Protein AF-A0A946GAA9-F1 (afdb_monomer_lite)

Structure (mmCIF, N/CA/C/O backbone):
data_AF-A0A946GAA9-F1
#
_entry.id   AF-A0A946GAA9-F1
#
loop_
_atom_site.group_PDB
_atom_site.id
_atom_site.type_symbol
_atom_site.label_atom_id
_atom_site.label_alt_id
_atom_site.label_comp_id
_atom_site.label_asym_id
_atom_site.label_entity_id
_atom_site.label_seq_id
_atom_site.pdbx_PDB_ins_code
_atom_site.Cartn_x
_atom_site.Cartn_y
_atom_site.Cartn_z
_atom_site.occupancy
_atom_site.B_iso_or_equiv
_atom_site.auth_seq_id
_atom_site.auth_comp_id
_atom_site.auth_asym_id
_atom_site.auth_atom_id
_atom_site.pdbx_PDB_model_num
ATOM 1 N N . ILE A 1 1 ? -25.494 -28.021 11.957 1.00 62.72 1 ILE A N 1
ATOM 2 C CA . ILE A 1 1 ? -24.854 -27.734 10.649 1.00 62.72 1 ILE A CA 1
ATOM 3 C C . ILE A 1 1 ? -25.902 -27.005 9.819 1.00 62.72 1 ILE A C 1
ATOM 5 O O . ILE A 1 1 ? -27.017 -27.501 9.768 1.00 62.72 1 ILE A O 1
ATOM 9 N N . GLN A 1 2 ? -25.606 -25.815 9.290 1.00 58.22 2 GLN A N 1
ATOM 10 C CA . GLN A 1 2 ? -26.524 -25.110 8.385 1.00 58.22 2 GLN A CA 1
ATOM 11 C C . GLN A 1 2 ? -26.239 -25.564 6.953 1.00 58.22 2 GLN A C 1
ATOM 13 O O . GLN A 1 2 ? -25.082 -25.541 6.522 1.00 58.22 2 GLN A O 1
ATOM 18 N N . ASP A 1 3 ? -27.275 -25.994 6.239 1.00 65.94 3 ASP A N 1
ATOM 19 C CA . ASP A 1 3 ? -27.207 -26.246 4.806 1.00 65.94 3 ASP A CA 1
ATOM 20 C C . ASP A 1 3 ? -27.130 -24.912 4.038 1.00 65.94 3 ASP A C 1
ATOM 22 O O . ASP A 1 3 ? -27.335 -23.825 4.585 1.00 65.94 3 ASP A O 1
ATOM 26 N N . GLY A 1 4 ? -26.720 -24.962 2.768 1.00 62.38 4 GLY A N 1
ATOM 27 C CA . GLY A 1 4 ? -26.435 -23.763 1.966 1.00 62.38 4 GLY A CA 1
ATOM 28 C C . GLY A 1 4 ? -27.601 -22.772 1.857 1.00 62.38 4 GLY A C 1
ATOM 29 O O . GLY A 1 4 ? -27.356 -21.589 1.635 1.00 62.38 4 GLY A O 1
ATOM 30 N N . ASN A 1 5 ? -28.832 -23.237 2.085 1.00 63.81 5 ASN A N 1
ATOM 31 C CA . ASN A 1 5 ? -30.069 -22.480 1.909 1.00 63.81 5 ASN A CA 1
ATOM 32 C C . ASN A 1 5 ? -30.426 -21.575 3.102 1.00 63.81 5 ASN A C 1
ATOM 34 O O . ASN A 1 5 ? -31.227 -20.659 2.943 1.00 63.81 5 ASN A O 1
ATOM 38 N N . ALA A 1 6 ? -29.813 -21.778 4.275 1.00 62.16 6 ALA A N 1
ATOM 39 C CA . ALA A 1 6 ? -30.050 -20.973 5.481 1.00 62.16 6 ALA A CA 1
ATOM 40 C C . ALA A 1 6 ? -28.875 -20.046 5.851 1.00 62.16 6 ALA A C 1
ATOM 42 O O . ALA A 1 6 ? -28.851 -19.459 6.937 1.00 62.16 6 ALA A O 1
ATOM 43 N N . LYS A 1 7 ? -27.868 -19.907 4.978 1.00 63.44 7 LYS A N 1
ATOM 44 C CA . LYS A 1 7 ? -26.685 -19.093 5.279 1.00 63.44 7 LYS A CA 1
ATOM 45 C C . LYS A 1 7 ? -27.026 -17.606 5.214 1.00 63.44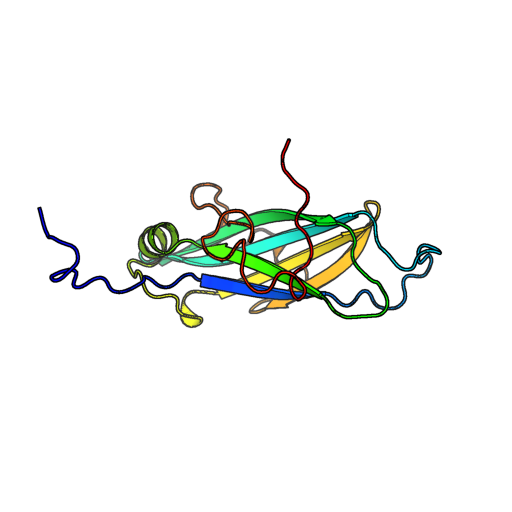 7 LYS A C 1
ATOM 47 O O . LYS A 1 7 ? -27.015 -17.001 4.148 1.00 63.44 7 LYS A O 1
ATOM 52 N N . SER A 1 8 ? -27.195 -16.972 6.373 1.00 70.69 8 SER A N 1
ATOM 53 C CA . SER A 1 8 ? -27.257 -15.508 6.515 1.00 70.69 8 SER A CA 1
ATOM 54 C C . SER A 1 8 ? -25.878 -14.843 6.343 1.00 70.69 8 SER A C 1
ATOM 56 O O . SER A 1 8 ? -25.519 -13.921 7.084 1.00 70.69 8 SER A O 1
ATOM 58 N N . PHE A 1 9 ? -25.051 -15.356 5.427 1.00 75.75 9 PHE A N 1
ATOM 59 C CA . PHE A 1 9 ? -23.684 -14.891 5.239 1.00 75.75 9 PHE A CA 1
ATOM 60 C C . PHE A 1 9 ? -23.692 -13.491 4.630 1.00 75.75 9 PHE A C 1
ATOM 62 O O . PHE A 1 9 ? -24.212 -13.271 3.539 1.00 75.75 9 PHE A O 1
ATOM 69 N N . LYS A 1 10 ? -23.074 -12.549 5.340 1.00 77.69 10 LYS A N 1
ATOM 70 C CA . LYS A 1 10 ? -22.759 -11.222 4.822 1.00 77.69 10 LYS A CA 1
ATOM 71 C C . LYS A 1 10 ? -21.247 -11.156 4.623 1.00 77.69 10 LYS A C 1
ATOM 73 O O . LYS A 1 10 ? -20.527 -11.352 5.611 1.00 77.69 10 LYS A O 1
ATOM 78 N N . PRO A 1 11 ? -20.759 -10.917 3.392 1.00 79.94 11 PRO A N 1
ATOM 79 C CA . PRO A 1 11 ? -19.346 -10.670 3.155 1.00 79.94 11 PRO A CA 1
ATOM 80 C C . PRO A 1 11 ? -18.853 -9.567 4.090 1.00 79.94 11 PRO A C 1
ATOM 82 O O . PRO A 1 11 ? -19.558 -8.589 4.334 1.00 79.94 11 PRO A O 1
ATOM 85 N N . LYS A 1 12 ? -17.669 -9.761 4.665 1.00 87.56 12 LYS A N 1
ATOM 86 C CA . LYS A 1 12 ? -17.031 -8.729 5.479 1.00 87.56 12 LYS A CA 1
ATOM 87 C C . LYS A 1 12 ? -16.212 -7.811 4.581 1.00 87.56 12 LYS A C 1
ATOM 89 O O . LYS A 1 12 ? -15.667 -8.269 3.575 1.00 87.56 12 LYS A O 1
ATOM 94 N N . ASP A 1 13 ? -16.063 -6.566 5.006 1.00 89.00 13 ASP A N 1
ATOM 95 C CA . ASP A 1 13 ? -15.357 -5.560 4.228 1.00 89.00 13 ASP A CA 1
ATOM 96 C C . ASP A 1 13 ? -13.845 -5.725 4.360 1.00 89.00 13 ASP A C 1
ATOM 98 O O . ASP A 1 13 ? -13.294 -5.855 5.459 1.00 89.00 13 ASP A 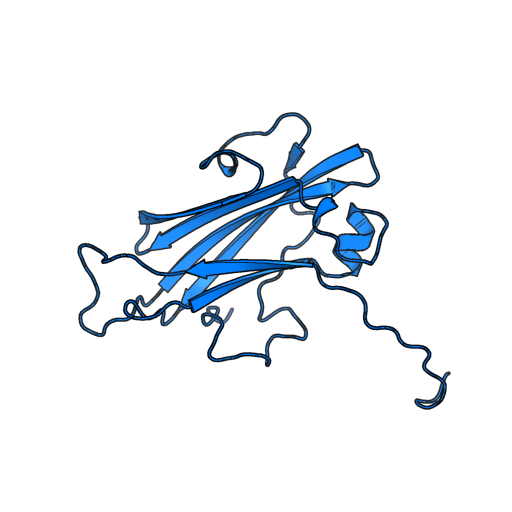O 1
ATOM 102 N N . TRP A 1 14 ? -13.180 -5.697 3.215 1.00 92.88 14 TRP A N 1
ATOM 103 C CA . TRP A 1 14 ? -11.735 -5.584 3.124 1.00 92.88 14 TRP A CA 1
ATOM 104 C C . TRP A 1 14 ? -11.382 -4.111 2.996 1.00 92.88 14 TRP A C 1
ATOM 106 O O . TRP A 1 14 ? -12.029 -3.382 2.248 1.00 92.88 14 TRP A O 1
ATOM 116 N N . LEU A 1 15 ? -10.359 -3.672 3.723 1.00 94.25 15 LEU A N 1
ATOM 117 C CA . LEU A 1 15 ? -9.821 -2.336 3.514 1.00 94.25 15 LEU A CA 1
ATOM 118 C C . LEU A 1 15 ? -8.750 -2.426 2.433 1.00 94.25 15 LEU A C 1
ATOM 120 O O . LEU A 1 15 ? -7.712 -3.047 2.656 1.00 94.25 15 LEU A O 1
ATOM 124 N N . GLU A 1 16 ? -9.023 -1.822 1.285 1.00 94.56 16 GLU A N 1
ATOM 125 C CA . GLU A 1 16 ? -8.088 -1.698 0.172 1.00 94.56 16 GLU A CA 1
ATOM 126 C C . GLU A 1 16 ? -7.471 -0.301 0.161 1.00 94.56 16 GLU A C 1
ATOM 128 O O . GLU A 1 16 ? -8.164 0.710 0.292 1.00 94.56 16 GLU A O 1
ATOM 133 N N . VAL A 1 17 ? -6.154 -0.258 -0.009 1.00 94.88 17 VAL A N 1
ATOM 134 C CA . VAL A 1 17 ? -5.415 0.954 -0.33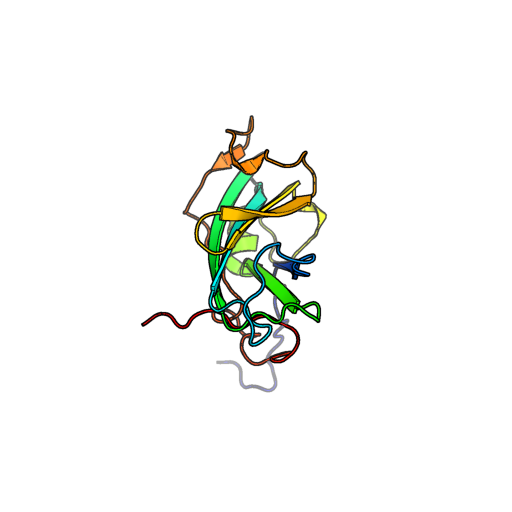6 1.00 94.88 17 VAL A CA 1
ATOM 135 C C . VAL A 1 17 ? -4.823 0.755 -1.718 1.00 94.88 17 VAL A C 1
ATOM 137 O O . VAL A 1 17 ? -4.022 -0.155 -1.916 1.00 94.88 17 VAL A O 1
ATOM 140 N N . GLU A 1 18 ? -5.209 1.617 -2.649 1.00 94.38 18 GLU A N 1
ATOM 141 C CA . GLU A 1 18 ? -4.785 1.564 -4.042 1.00 94.38 18 GLU A CA 1
ATOM 142 C C . GLU A 1 18 ? -4.048 2.850 -4.425 1.00 94.38 18 GLU A C 1
ATOM 144 O O . GLU A 1 18 ? -4.437 3.952 -4.029 1.00 94.38 18 GLU A O 1
ATOM 149 N N . VAL A 1 19 ? -2.984 2.701 -5.212 1.00 93.38 19 VAL A N 1
ATOM 150 C CA . VAL A 1 19 ? -2.219 3.804 -5.789 1.00 93.38 19 VAL A CA 1
ATOM 151 C C . VAL A 1 19 ? -2.050 3.559 -7.282 1.00 93.38 19 VAL A C 1
ATOM 153 O O . VAL A 1 19 ? -1.714 2.458 -7.714 1.00 93.38 19 VAL A O 1
ATOM 156 N N . LYS A 1 20 ? -2.270 4.611 -8.070 1.00 92.38 20 LYS A N 1
ATOM 157 C CA . LYS A 1 20 ? -1.941 4.633 -9.493 1.00 92.38 20 LYS A CA 1
ATOM 158 C C . LYS A 1 20 ? -0.430 4.812 -9.642 1.00 92.38 20 LYS A C 1
ATOM 160 O O . LYS A 1 20 ? 0.107 5.821 -9.186 1.00 92.38 20 LYS A O 1
ATOM 165 N N . LEU A 1 21 ? 0.235 3.864 -10.290 1.00 87.38 21 LEU A N 1
ATOM 166 C CA . LEU A 1 21 ? 1.589 4.032 -10.794 1.00 87.38 21 LEU A CA 1
ATOM 167 C C . LEU A 1 21 ? 1.517 4.533 -12.227 1.00 87.38 21 LEU A C 1
ATOM 169 O O . LEU A 1 21 ? 0.883 3.932 -13.089 1.00 87.38 21 LEU A O 1
ATOM 173 N N . GLN A 1 22 ? 2.186 5.646 -12.467 1.00 81.06 22 GLN A N 1
ATOM 174 C CA . GLN A 1 22 ? 2.513 6.097 -13.804 1.00 81.06 22 GLN A CA 1
ATOM 175 C C . GLN A 1 22 ? 3.967 6.550 -13.725 1.00 81.06 22 GLN A C 1
ATOM 177 O O . GLN A 1 22 ? 4.222 7.618 -13.165 1.00 81.06 22 GLN A O 1
ATOM 182 N N . PRO A 1 23 ? 4.926 5.705 -14.139 1.00 67.81 23 PRO A N 1
ATOM 183 C CA . PRO A 1 23 ? 6.317 6.112 -14.210 1.00 67.81 23 PRO A CA 1
ATOM 184 C C . PRO A 1 23 ? 6.405 7.282 -15.194 1.00 67.81 23 PRO A C 1
ATOM 186 O O . PRO A 1 23 ? 6.266 7.102 -16.398 1.00 67.81 23 PRO A O 1
ATOM 189 N N . ASP A 1 24 ? 6.560 8.505 -14.691 1.00 63.09 24 ASP A N 1
ATOM 190 C CA . ASP A 1 24 ? 6.890 9.630 -15.561 1.00 63.09 24 ASP A CA 1
ATOM 191 C C . ASP A 1 24 ? 8.235 9.352 -16.226 1.00 63.09 24 ASP A C 1
ATOM 193 O O . ASP A 1 24 ? 9.107 8.741 -15.600 1.00 63.09 24 ASP A O 1
ATOM 197 N N . ARG A 1 25 ? 8.390 9.837 -17.468 1.00 58.53 25 ARG A N 1
ATOM 198 C CA . ARG A 1 25 ? 9.512 9.528 -18.363 1.00 58.53 25 ARG A CA 1
ATOM 199 C C . ARG A 1 25 ? 10.822 9.299 -17.616 1.00 58.53 25 ARG A C 1
ATOM 201 O O . ARG A 1 25 ? 11.496 10.261 -17.221 1.00 58.53 25 ARG A O 1
ATOM 208 N N . LEU A 1 26 ? 11.182 8.036 -17.403 1.00 66.56 26 LEU A N 1
ATOM 209 C CA . LEU A 1 26 ? 12.400 7.717 -16.674 1.00 66.56 26 LEU A CA 1
ATOM 210 C C . LEU A 1 26 ? 13.569 8.116 -17.572 1.00 66.56 26 LEU A C 1
ATOM 212 O O . LEU A 1 26 ? 13.597 7.822 -18.764 1.00 66.56 26 LEU A O 1
ATOM 216 N N . ARG A 1 27 ? 14.581 8.792 -17.015 1.00 65.44 27 ARG A N 1
ATOM 217 C CA . ARG A 1 27 ? 15.743 9.242 -17.810 1.00 65.44 27 ARG A CA 1
ATOM 218 C C . ARG A 1 27 ? 16.456 8.104 -18.558 1.00 65.44 27 ARG A C 1
ATOM 220 O O . ARG A 1 27 ? 17.186 8.395 -19.496 1.00 65.44 27 ARG A O 1
ATOM 227 N N . ASN A 1 28 ? 16.248 6.854 -18.141 1.00 72.94 28 ASN A N 1
ATOM 228 C CA . ASN A 1 28 ? 16.855 5.651 -18.701 1.00 72.94 28 ASN A CA 1
ATOM 229 C C . ASN A 1 28 ? 15.804 4.546 -18.904 1.00 72.94 28 ASN A C 1
ATOM 231 O O . ASN A 1 28 ? 15.987 3.441 -18.399 1.00 72.94 28 ASN A O 1
ATOM 235 N N . GLU A 1 29 ? 14.686 4.845 -19.563 1.00 74.12 29 GLU A N 1
ATOM 236 C CA . GLU A 1 29 ? 13.677 3.822 -19.870 1.00 74.12 29 GLU A CA 1
ATOM 237 C C . GLU A 1 29 ? 14.287 2.610 -20.599 1.00 74.12 29 GLU A C 1
ATOM 239 O O . GLU A 1 29 ? 15.090 2.784 -21.526 1.00 74.12 29 GLU A O 1
ATOM 244 N N . PRO A 1 30 ? 13.926 1.382 -20.190 1.00 83.56 30 PRO A N 1
ATOM 245 C CA . PRO A 1 30 ? 14.244 0.174 -20.939 1.00 83.56 30 PRO A CA 1
ATOM 246 C C . PRO A 1 30 ? 13.707 0.238 -22.372 1.00 83.56 30 PRO A C 1
ATOM 248 O O . PRO A 1 30 ? 12.660 0.824 -22.643 1.00 83.56 30 PRO A O 1
ATOM 251 N N . LYS A 1 31 ? 14.443 -0.358 -23.318 1.00 84.88 31 LYS A N 1
ATOM 252 C CA . LYS A 1 31 ? 14.112 -0.282 -24.755 1.00 84.88 31 LYS A CA 1
ATOM 253 C C . LYS A 1 31 ? 12.821 -1.009 -25.124 1.00 84.88 31 LYS A C 1
ATOM 255 O O . LYS A 1 31 ? 12.233 -0.691 -26.150 1.00 84.88 31 LYS A O 1
ATOM 260 N N . ASP A 1 32 ? 12.446 -2.010 -24.343 1.00 90.44 32 ASP A N 1
ATOM 261 C CA . ASP A 1 32 ? 11.221 -2.788 -24.504 1.00 90.44 32 ASP A CA 1
ATOM 262 C C . ASP A 1 32 ? 9.993 -2.102 -23.890 1.00 90.44 32 ASP A C 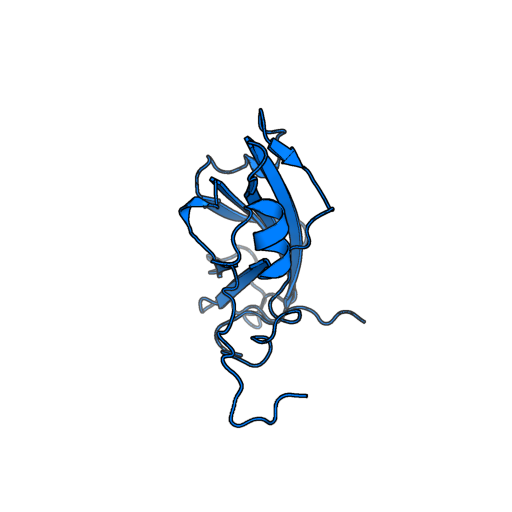1
ATOM 264 O O . ASP A 1 32 ? 8.883 -2.564 -24.124 1.00 90.44 32 ASP A O 1
ATOM 268 N N . GLY A 1 33 ? 10.167 -0.984 -23.173 1.00 88.69 33 GLY A N 1
ATOM 269 C CA . GLY A 1 33 ? 9.064 -0.221 -22.589 1.00 88.69 33 GLY A CA 1
ATOM 270 C C . GLY A 1 33 ? 8.527 -0.790 -21.274 1.00 88.69 33 GLY A C 1
ATOM 271 O O . GLY A 1 33 ? 7.472 -0.350 -20.819 1.00 88.69 33 GLY A O 1
ATOM 272 N N . TYR A 1 34 ? 9.242 -1.725 -20.639 1.00 90.50 34 TYR A N 1
ATOM 273 C CA . TYR A 1 34 ? 8.823 -2.328 -19.373 1.00 90.50 34 TYR A CA 1
ATOM 274 C C . TYR A 1 34 ? 9.885 -2.176 -18.289 1.00 90.50 34 TYR A C 1
ATOM 276 O O . TYR A 1 34 ? 11.083 -2.293 -18.528 1.00 90.50 34 TYR A O 1
ATOM 284 N N . LEU A 1 35 ? 9.446 -1.935 -17.056 1.00 91.12 35 LEU A N 1
ATOM 285 C CA . LEU A 1 35 ? 10.289 -2.052 -15.875 1.00 91.12 35 LEU A CA 1
ATOM 286 C C . LEU A 1 35 ? 10.176 -3.484 -15.353 1.00 91.12 35 LEU A C 1
ATOM 288 O O . LEU A 1 35 ? 9.130 -3.864 -14.820 1.00 91.12 35 LEU A O 1
ATOM 292 N N . ASP A 1 36 ? 11.268 -4.247 -15.461 1.00 92.31 36 ASP A N 1
ATOM 293 C CA . ASP A 1 36 ? 11.337 -5.644 -15.003 1.00 92.31 36 ASP A CA 1
ATOM 294 C C . ASP A 1 36 ? 10.852 -5.813 -13.562 1.00 92.31 36 ASP A C 1
ATOM 296 O O . ASP A 1 36 ? 10.148 -6.767 -13.238 1.00 92.31 36 ASP A O 1
ATOM 300 N N . GLN A 1 37 ? 11.248 -4.884 -12.687 1.00 93.50 37 GLN A N 1
ATOM 301 C CA . GLN A 1 37 ? 10.943 -4.945 -11.268 1.00 93.50 37 GLN A CA 1
ATOM 302 C C . GLN A 1 37 ? 10.829 -3.553 -10.642 1.00 93.50 37 GLN A C 1
ATOM 304 O O . GLN A 1 37 ? 11.770 -2.758 -10.689 1.00 93.50 37 GLN A O 1
ATOM 309 N N . VAL A 1 38 ? 9.717 -3.298 -9.957 1.00 94.12 38 VAL A N 1
ATOM 310 C CA . VAL A 1 38 ? 9.492 -2.114 -9.121 1.00 94.12 38 VAL A CA 1
ATOM 311 C C . VAL A 1 38 ? 9.131 -2.560 -7.709 1.00 94.12 38 VAL A C 1
ATOM 313 O O . VAL A 1 38 ? 8.209 -3.348 -7.511 1.00 94.12 38 VAL A O 1
ATOM 316 N N . ASN A 1 39 ? 9.827 -2.033 -6.705 1.00 96.19 39 ASN A N 1
ATOM 317 C CA . ASN A 1 39 ? 9.486 -2.273 -5.307 1.00 96.19 39 ASN A CA 1
ATOM 318 C C . ASN A 1 39 ? 8.634 -1.115 -4.793 1.00 96.19 39 ASN A C 1
ATOM 320 O O . ASN A 1 39 ? 9.017 0.048 -4.912 1.00 96.19 39 ASN A O 1
ATOM 324 N N . VAL A 1 40 ? 7.495 -1.426 -4.182 1.00 96.81 40 VAL A N 1
ATOM 325 C CA . VAL A 1 40 ? 6.651 -0.432 -3.518 1.00 96.81 40 VAL A CA 1
ATOM 326 C C . VAL A 1 40 ? 6.673 -0.688 -2.019 1.00 96.81 40 VAL A C 1
ATOM 328 O O . VAL A 1 40 ? 6.195 -1.721 -1.541 1.00 96.81 40 VAL A O 1
ATOM 331 N N . ASN A 1 41 ? 7.228 0.265 -1.275 1.00 97.06 41 ASN A N 1
ATOM 332 C CA . ASN A 1 41 ? 7.331 0.238 0.179 1.00 97.06 41 ASN A CA 1
ATOM 333 C C . ASN A 1 41 ? 6.129 0.958 0.786 1.00 97.06 41 ASN A C 1
ATOM 335 O O . ASN A 1 41 ? 6.079 2.182 0.807 1.00 97.06 41 ASN A O 1
ATOM 339 N N . TRP A 1 42 ? 5.149 0.202 1.265 1.00 98.00 42 TRP A N 1
ATOM 340 C CA . TRP A 1 42 ? 3.910 0.713 1.837 1.00 98.00 42 TRP A CA 1
ATOM 341 C C . TRP A 1 42 ? 4.037 0.982 3.328 1.00 98.00 42 TRP A C 1
ATOM 343 O O . TRP A 1 42 ? 4.572 0.160 4.072 1.00 98.00 42 TRP A O 1
ATOM 353 N N . HIS A 1 43 ? 3.423 2.076 3.768 1.00 97.88 43 HIS A N 1
ATOM 354 C CA . HIS A 1 43 ? 3.221 2.442 5.161 1.00 97.88 43 HIS A CA 1
ATOM 355 C C . HIS A 1 43 ? 1.787 2.935 5.356 1.00 97.88 43 HIS A C 1
ATOM 357 O O . HIS A 1 43 ? 1.355 3.906 4.734 1.00 97.88 43 HIS A O 1
ATOM 363 N N . VAL A 1 44 ? 1.044 2.274 6.239 1.00 97.38 44 VAL A N 1
ATOM 364 C CA . VAL A 1 44 ? -0.357 2.592 6.533 1.00 97.38 44 VAL A CA 1
ATOM 365 C C . VAL A 1 44 ? -0.510 2.805 8.032 1.00 97.38 44 VAL A C 1
ATOM 367 O O . VAL A 1 44 ? -0.092 1.959 8.821 1.00 97.38 44 VAL A O 1
ATOM 370 N N . VAL A 1 45 ? -1.106 3.930 8.427 1.00 97.12 45 VAL A N 1
ATOM 371 C CA . VAL A 1 45 ? -1.453 4.229 9.819 1.00 97.12 45 VAL A CA 1
ATOM 372 C C . VAL A 1 45 ? -2.944 4.027 10.026 1.00 97.12 45 VAL A C 1
ATOM 374 O O . VAL A 1 45 ? -3.762 4.688 9.382 1.00 97.12 45 VAL A O 1
ATOM 377 N N . VAL A 1 46 ? -3.285 3.121 10.940 1.00 96.25 46 VAL A N 1
ATOM 378 C CA . VAL A 1 46 ? -4.669 2.777 11.285 1.00 96.25 46 VAL A CA 1
ATOM 379 C C . VAL A 1 46 ? -4.952 3.158 12.733 1.00 96.25 46 VAL A C 1
ATOM 381 O O . VAL A 1 46 ? -4.163 2.841 13.627 1.00 96.25 46 VAL A O 1
ATOM 384 N N . LYS A 1 47 ? -6.094 3.805 12.971 1.00 95.12 47 LYS A N 1
ATOM 385 C CA . LYS A 1 47 ? -6.569 4.162 14.311 1.00 95.12 47 LYS A CA 1
ATOM 386 C C . LYS A 1 47 ? -7.060 2.923 15.050 1.00 95.12 47 LYS A C 1
ATOM 388 O O . LYS A 1 47 ? -7.935 2.203 14.572 1.00 95.12 47 LYS A O 1
ATOM 393 N N . GLY A 1 48 ? -6.501 2.677 16.224 1.00 93.62 48 GLY A N 1
ATOM 394 C CA . GLY A 1 48 ? -6.874 1.588 17.112 1.00 93.62 48 GLY A CA 1
ATOM 395 C C . GLY A 1 48 ? -8.033 1.950 18.038 1.00 93.62 48 GLY A C 1
ATOM 396 O O . GLY A 1 48 ? -8.191 3.092 18.473 1.00 93.62 48 GLY A O 1
ATOM 397 N N . GLN A 1 49 ? -8.829 0.945 18.401 1.00 92.81 49 GLN A N 1
ATOM 398 C CA . GLN A 1 49 ? -9.897 1.063 19.406 1.00 92.81 49 GLN A CA 1
ATOM 399 C C . GLN A 1 49 ? -9.373 1.380 20.819 1.00 92.81 49 GLN A C 1
ATOM 401 O O . GLN A 1 49 ? -10.111 1.860 21.675 1.00 92.81 49 GLN A O 1
ATOM 406 N N . ASP A 1 50 ? -8.089 1.129 21.063 1.00 92.94 50 ASP A N 1
ATOM 407 C CA . ASP A 1 50 ? -7.365 1.385 22.309 1.00 92.94 50 ASP A CA 1
ATOM 408 C C . ASP A 1 50 ? -6.777 2.805 22.386 1.00 92.94 50 ASP A C 1
ATOM 410 O O . ASP A 1 50 ? -5.952 3.087 23.255 1.00 92.94 50 ASP A O 1
ATOM 414 N N . ARG A 1 51 ? -7.214 3.710 21.495 1.00 87.69 51 ARG A N 1
ATOM 415 C CA . ARG A 1 51 ? -6.719 5.093 21.360 1.00 87.69 51 ARG A CA 1
ATOM 416 C C . ARG A 1 51 ? -5.237 5.189 20.974 1.00 87.69 51 ARG A C 1
ATOM 418 O O . ARG A 1 51 ? -4.648 6.259 21.116 1.00 87.69 51 ARG A O 1
ATOM 425 N N . LYS A 1 52 ? -4.642 4.099 20.482 1.00 91.94 52 LYS A N 1
ATOM 426 C CA . LYS A 1 52 ? -3.327 4.100 19.834 1.00 91.94 52 LYS A CA 1
ATOM 427 C C . LYS A 1 52 ? -3.487 4.101 18.322 1.00 91.94 52 LYS A C 1
ATOM 429 O O . LYS A 1 52 ? -4.459 3.562 17.807 1.00 91.94 52 LYS A O 1
ATOM 434 N N . ASN A 1 53 ? -2.495 4.618 17.609 1.00 95.38 53 ASN A N 1
ATOM 435 C CA . ASN A 1 53 ? -2.420 4.490 16.157 1.00 95.38 53 ASN A CA 1
ATOM 436 C C . ASN A 1 53 ? -1.305 3.511 15.799 1.00 95.38 53 ASN A C 1
ATOM 438 O O . ASN A 1 53 ? -0.255 3.506 16.440 1.00 95.38 53 ASN A O 1
ATOM 442 N N . TYR A 1 54 ? -1.521 2.679 14.786 1.00 97.00 54 TYR A N 1
ATOM 443 C CA . TYR A 1 54 ? -0.584 1.625 14.407 1.00 97.00 54 TYR A CA 1
ATOM 444 C C . TYR A 1 54 ? -0.033 1.871 13.008 1.00 97.00 54 TYR A C 1
ATOM 446 O O . TYR A 1 54 ? -0.804 1.871 12.049 1.00 97.00 54 TYR A O 1
ATOM 454 N N . LYS A 1 55 ? 1.291 2.039 12.883 1.00 97.19 55 LYS A N 1
ATOM 455 C CA . LYS A 1 55 ? 1.989 2.078 11.589 1.00 97.19 55 LYS A CA 1
ATOM 456 C C . LYS A 1 55 ? 2.347 0.655 11.178 1.00 97.19 55 LYS A C 1
ATOM 458 O O . LYS A 1 55 ? 3.160 0.002 11.834 1.00 97.19 55 LYS A O 1
ATOM 463 N N . ILE A 1 56 ? 1.754 0.200 10.084 1.00 97.19 56 ILE A N 1
ATOM 464 C CA . ILE A 1 56 ? 1.974 -1.119 9.499 1.00 97.19 56 ILE A CA 1
ATOM 465 C C . ILE A 1 56 ? 2.664 -0.922 8.154 1.00 97.19 56 ILE A C 1
ATOM 467 O O . ILE A 1 56 ? 2.237 -0.084 7.358 1.00 97.19 56 ILE A O 1
ATOM 471 N N . SER A 1 57 ? 3.719 -1.693 7.905 1.00 97.31 57 SER A N 1
ATOM 472 C CA . SER A 1 57 ? 4.529 -1.564 6.694 1.00 97.31 57 SER A CA 1
ATOM 473 C C . SER A 1 57 ? 4.561 -2.863 5.895 1.00 97.31 57 SER A C 1
ATOM 475 O O . SER A 1 57 ? 4.489 -3.949 6.472 1.00 97.31 57 SER A O 1
ATOM 477 N N . LYS A 1 58 ? 4.698 -2.759 4.572 1.00 97.19 58 LYS A N 1
ATOM 478 C CA . LYS A 1 58 ? 4.918 -3.905 3.679 1.00 97.19 58 LYS A CA 1
ATOM 479 C C . LYS A 1 58 ? 5.640 -3.465 2.418 1.00 97.19 58 LYS A C 1
ATOM 481 O O . LYS A 1 58 ? 5.217 -2.512 1.781 1.00 97.19 58 LYS A O 1
ATOM 486 N N . SER A 1 59 ? 6.649 -4.218 2.013 1.00 96.81 59 SER A N 1
ATOM 487 C CA . SER A 1 59 ? 7.243 -4.093 0.684 1.00 96.81 59 SER A CA 1
ATOM 488 C C . SER A 1 59 ? 6.582 -5.098 -0.254 1.00 96.81 59 SER A C 1
ATOM 490 O O . SER A 1 59 ? 6.434 -6.273 0.099 1.00 96.81 59 SER A O 1
ATOM 492 N N . VAL A 1 60 ? 6.145 -4.634 -1.422 1.00 97.12 60 VAL A N 1
ATOM 493 C CA . VAL A 1 60 ? 5.599 -5.483 -2.486 1.00 97.12 60 VAL A CA 1
ATOM 494 C C . VAL A 1 60 ? 6.417 -5.255 -3.741 1.00 97.12 60 VAL A C 1
ATOM 496 O O . VAL A 1 60 ? 6.582 -4.114 -4.170 1.00 97.12 60 VAL A O 1
ATOM 499 N N . THR A 1 61 ? 6.916 -6.344 -4.307 1.00 96.94 61 THR A N 1
ATOM 500 C CA . THR A 1 61 ? 7.630 -6.325 -5.576 1.00 96.94 61 THR A CA 1
ATOM 501 C C . THR A 1 61 ? 6.645 -6.575 -6.701 1.00 96.94 61 THR A C 1
ATOM 503 O O . THR A 1 61 ? 5.949 -7.592 -6.693 1.00 96.94 61 THR A O 1
ATOM 506 N N . TYR A 1 62 ? 6.606 -5.658 -7.656 1.00 95.25 62 TYR A N 1
ATOM 507 C CA . TYR A 1 62 ? 5.823 -5.772 -8.872 1.00 95.25 62 TYR A CA 1
ATOM 508 C C . TYR A 1 62 ? 6.743 -5.960 -10.075 1.00 95.25 62 TYR A C 1
ATOM 510 O O . TYR A 1 62 ? 7.864 -5.449 -10.068 1.00 95.25 62 TYR A O 1
ATOM 518 N N . VAL A 1 63 ? 6.284 -6.695 -11.081 1.00 94.38 63 VAL A N 1
ATOM 519 C CA . VAL A 1 63 ? 7.058 -7.044 -12.282 1.00 94.38 63 VAL A CA 1
ATOM 520 C C . VAL A 1 63 ? 6.312 -6.642 -13.549 1.00 94.38 63 VAL A C 1
ATOM 522 O O . VAL A 1 63 ? 5.107 -6.400 -13.496 1.00 94.38 63 VAL A O 1
ATOM 525 N N . ASN A 1 64 ? 7.033 -6.571 -14.671 1.00 92.56 64 ASN A N 1
ATOM 526 C CA . ASN A 1 64 ? 6.469 -6.300 -15.999 1.00 92.56 64 ASN A CA 1
ATOM 527 C C . ASN A 1 64 ? 5.654 -4.993 -16.059 1.00 92.56 64 ASN A C 1
ATOM 529 O O . ASN A 1 64 ? 4.555 -4.956 -16.604 1.00 92.56 64 ASN A O 1
ATOM 533 N N . ILE A 1 65 ? 6.169 -3.910 -15.468 1.00 92.12 65 ILE A N 1
ATOM 534 C CA . ILE A 1 65 ? 5.424 -2.646 -15.366 1.00 92.12 65 ILE A CA 1
ATOM 535 C C . ILE A 1 65 ? 5.585 -1.831 -16.651 1.00 92.12 65 ILE A C 1
ATOM 537 O O . ILE A 1 65 ? 6.711 -1.414 -16.928 1.00 92.12 65 ILE A O 1
ATOM 541 N N . PRO A 1 66 ? 4.513 -1.558 -17.414 1.00 90.12 66 PRO A N 1
ATOM 542 C CA . PRO A 1 66 ? 4.611 -0.732 -18.611 1.00 90.12 66 PRO A CA 1
ATOM 543 C C . PRO A 1 66 ? 4.939 0.723 -18.250 1.00 90.12 66 PRO A C 1
ATOM 545 O O . PRO A 1 66 ? 4.526 1.234 -17.203 1.00 90.12 66 PRO A O 1
ATOM 548 N N . VAL A 1 67 ? 5.703 1.397 -19.112 1.00 88.06 67 VAL A N 1
ATOM 549 C CA . VAL A 1 67 ? 6.063 2.819 -18.935 1.00 88.06 67 VAL A CA 1
ATOM 550 C C . VAL A 1 67 ? 5.111 3.776 -19.658 1.00 88.06 67 VAL A C 1
ATOM 552 O O . VAL A 1 67 ? 5.058 4.959 -19.327 1.00 88.06 67 VAL A O 1
ATOM 555 N N . ASP A 1 68 ? 4.367 3.292 -20.651 1.00 87.00 68 ASP A N 1
ATOM 556 C CA . ASP A 1 68 ? 3.514 4.092 -21.534 1.00 87.00 68 ASP A CA 1
ATOM 557 C C . ASP A 1 68 ? 2.052 4.184 -21.071 1.00 87.00 68 ASP A C 1
ATOM 559 O O . ASP A 1 68 ? 1.324 5.085 -21.499 1.00 87.00 68 ASP A O 1
ATOM 563 N N . GLU A 1 69 ? 1.634 3.322 -20.145 1.00 86.75 69 GLU A N 1
ATOM 564 C CA . GLU A 1 69 ? 0.293 3.320 -19.570 1.00 86.75 69 GLU A CA 1
ATOM 565 C C . GLU A 1 69 ? 0.297 3.224 -18.036 1.00 86.75 69 GLU A C 1
ATOM 567 O O . GLU A 1 69 ? 1.254 2.751 -17.419 1.00 86.75 69 GLU A O 1
ATOM 572 N N . PRO A 1 70 ? -0.765 3.708 -17.370 1.00 89.25 70 PRO A N 1
ATOM 573 C CA . PRO A 1 70 ? -0.851 3.608 -15.927 1.00 89.25 70 PRO A CA 1
ATOM 574 C C . PRO A 1 70 ? -1.318 2.230 -15.461 1.00 89.25 70 PRO A C 1
ATOM 576 O O . PRO A 1 70 ? -2.328 1.714 -15.932 1.00 89.25 70 PRO A O 1
ATOM 579 N N . VAL A 1 71 ? -0.684 1.726 -14.406 1.00 91.69 71 VAL A N 1
ATOM 580 C CA . VAL A 1 71 ? -1.113 0.514 -13.692 1.00 91.69 71 VAL A CA 1
ATOM 581 C C . VAL A 1 71 ? -1.440 0.826 -12.239 1.00 91.69 71 VAL A C 1
ATOM 583 O O . VAL A 1 71 ? -1.041 1.858 -11.697 1.00 91.69 71 VAL A O 1
ATOM 586 N N . TYR A 1 72 ? -2.177 -0.061 -11.578 1.00 93.62 72 TYR A N 1
ATOM 587 C CA . TYR A 1 72 ? -2.542 0.110 -10.175 1.00 93.62 72 TYR A CA 1
ATOM 588 C C . TYR A 1 72 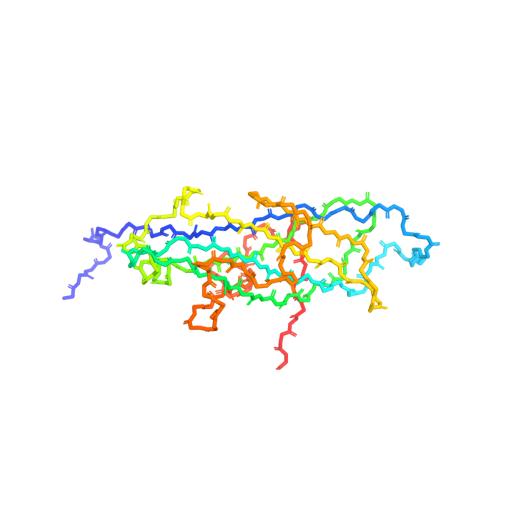? -1.824 -0.896 -9.282 1.00 93.62 72 TYR A C 1
ATOM 590 O O . TYR A 1 72 ? -1.665 -2.068 -9.614 1.00 93.62 72 TYR A O 1
ATOM 598 N N . VAL A 1 73 ? -1.406 -0.435 -8.112 1.00 94.81 73 VAL A N 1
ATOM 599 C CA . VAL A 1 73 ? -0.816 -1.265 -7.060 1.00 94.81 73 VAL A CA 1
ATOM 600 C C . VAL A 1 73 ? -1.633 -1.123 -5.795 1.00 94.81 73 VAL A C 1
ATOM 602 O O . VAL A 1 73 ? -2.184 -0.053 -5.522 1.00 94.81 73 VAL A O 1
ATOM 605 N N . SER A 1 74 ? -1.711 -2.190 -5.005 1.00 95.62 74 SER A N 1
ATOM 606 C CA . SER A 1 74 ? -2.556 -2.186 -3.819 1.00 95.62 74 SER A CA 1
ATOM 607 C C . SER A 1 74 ? -2.029 -3.032 -2.671 1.00 95.62 74 SER A C 1
ATOM 609 O O . SER A 1 74 ? -1.293 -4.008 -2.837 1.00 95.62 74 SER A O 1
ATOM 611 N N . VAL A 1 75 ? -2.453 -2.644 -1.470 1.00 97.19 75 VAL A N 1
ATOM 612 C CA . VAL A 1 75 ? -2.342 -3.448 -0.255 1.00 97.19 75 VAL A CA 1
ATOM 613 C C . VAL A 1 75 ? -3.678 -3.504 0.467 1.00 97.19 75 VAL A C 1
ATOM 615 O O . VAL A 1 75 ? -4.507 -2.600 0.369 1.00 97.19 75 VAL A O 1
ATOM 618 N N . TYR A 1 76 ? -3.871 -4.577 1.223 1.00 96.31 76 TYR A N 1
ATOM 619 C CA . TYR A 1 76 ? -5.137 -4.905 1.854 1.00 96.31 76 TYR A CA 1
ATOM 620 C C . TYR A 1 76 ? -4.965 -5.197 3.341 1.00 96.31 76 TYR A C 1
ATOM 622 O O . TYR A 1 76 ? -3.979 -5.803 3.772 1.00 96.31 76 TYR A O 1
ATOM 630 N N . ILE A 1 77 ? -5.980 -4.842 4.124 1.00 95.94 77 ILE A N 1
ATOM 631 C CA . ILE A 1 77 ? -6.158 -5.314 5.498 1.00 95.94 77 ILE A CA 1
ATOM 632 C C . ILE A 1 77 ? -7.372 -6.239 5.527 1.00 95.94 77 ILE A C 1
ATOM 634 O O . ILE A 1 77 ? -8.478 -5.856 5.138 1.00 95.94 77 ILE A O 1
ATOM 638 N N . SER A 1 78 ? -7.163 -7.469 6.008 1.00 95.00 78 SER A N 1
ATOM 639 C CA . SER A 1 78 ? -8.248 -8.446 6.134 1.00 95.00 78 SER A CA 1
ATOM 640 C C . SER A 1 78 ? -9.310 -7.975 7.138 1.00 95.00 78 SER A C 1
ATOM 642 O O . SER A 1 78 ? -8.964 -7.314 8.124 1.00 95.00 78 SER A O 1
ATOM 644 N N . PRO A 1 79 ? -10.577 -8.398 7.000 1.00 93.75 79 PRO A N 1
ATOM 645 C CA . PRO A 1 79 ? -11.628 -7.996 7.930 1.00 93.75 79 PRO A CA 1
ATOM 646 C C . PRO A 1 79 ? -11.354 -8.391 9.389 1.00 93.75 79 PRO A C 1
ATOM 648 O O . PRO A 1 79 ? -11.783 -7.712 10.321 1.00 93.75 79 PRO A O 1
ATOM 651 N N . ASN A 1 80 ? -10.642 -9.501 9.612 1.00 93.94 80 ASN A N 1
ATOM 652 C CA . ASN A 1 80 ? -10.272 -9.945 10.958 1.00 93.94 80 ASN A CA 1
ATOM 653 C C . ASN A 1 80 ? -9.139 -9.088 11.538 1.00 93.94 80 ASN A C 1
ATOM 655 O O . ASN A 1 80 ? -9.183 -8.744 12.718 1.00 93.94 80 ASN A O 1
ATOM 659 N N . THR A 1 81 ? -8.151 -8.720 10.715 1.00 95.00 81 THR A N 1
ATOM 660 C CA . THR A 1 81 ? -7.090 -7.784 11.112 1.00 95.00 81 THR A CA 1
ATOM 661 C C . THR A 1 81 ? -7.685 -6.418 11.438 1.00 95.00 81 THR A C 1
ATOM 663 O O . THR A 1 81 ? -7.398 -5.877 12.502 1.00 95.00 81 THR A O 1
ATOM 666 N N . LEU A 1 82 ? -8.577 -5.909 10.582 1.00 94.06 82 LEU A N 1
ATOM 667 C CA . LEU A 1 82 ? -9.270 -4.643 10.796 1.00 94.06 82 LEU A CA 1
ATOM 668 C C . LEU A 1 82 ? -10.054 -4.661 12.112 1.00 94.06 82 LEU A C 1
ATOM 670 O O . LEU A 1 82 ? -9.808 -3.820 12.969 1.00 94.06 82 LEU A O 1
ATOM 674 N N . LYS A 1 83 ? -10.883 -5.689 12.343 1.00 93.75 83 LYS A N 1
ATOM 675 C CA . LYS A 1 83 ? -11.636 -5.845 13.599 1.00 93.75 83 LYS A CA 1
ATOM 676 C C . LYS A 1 83 ? -10.734 -5.893 14.830 1.00 93.75 83 LYS A C 1
ATOM 678 O O . LYS A 1 83 ? -11.110 -5.393 15.886 1.00 93.75 83 LYS A O 1
ATOM 683 N N . ARG A 1 84 ? -9.549 -6.491 14.718 1.00 94.38 84 ARG A N 1
ATOM 684 C CA . ARG A 1 84 ? -8.582 -6.545 15.820 1.00 94.38 84 ARG A CA 1
ATOM 685 C C . ARG A 1 84 ? -8.005 -5.165 16.148 1.00 94.38 84 ARG A C 1
ATOM 687 O O . ARG A 1 84 ? -7.748 -4.901 17.318 1.00 94.38 84 ARG A O 1
ATOM 694 N N . ILE A 1 85 ? -7.821 -4.307 15.145 1.00 94.69 85 ILE A N 1
ATOM 695 C CA . ILE A 1 85 ? -7.306 -2.943 15.315 1.00 94.69 85 ILE A CA 1
ATOM 696 C C . ILE A 1 85 ? -8.426 -2.001 15.774 1.00 94.69 85 ILE A C 1
ATOM 698 O O . ILE A 1 85 ? -8.325 -1.404 16.841 1.00 94.69 85 ILE A O 1
ATOM 702 N N . THR A 1 86 ? -9.509 -1.901 15.003 1.00 93.50 86 THR A N 1
ATOM 703 C CA . THR A 1 86 ? -10.545 -0.860 15.137 1.00 93.50 86 THR A CA 1
ATOM 704 C C . THR A 1 86 ? -11.750 -1.292 15.976 1.00 93.50 86 THR A C 1
ATOM 706 O O . THR A 1 86 ? -12.601 -0.472 16.303 1.00 93.50 86 THR A O 1
ATOM 709 N N . GLY A 1 87 ? -11.874 -2.584 16.299 1.00 91.69 87 GLY A N 1
ATOM 710 C CA . GLY A 1 87 ? -13.072 -3.161 16.924 1.00 91.69 87 GLY A CA 1
ATOM 711 C C . GLY A 1 87 ? -14.224 -3.425 15.941 1.00 91.69 87 GLY A C 1
ATOM 712 O O . GLY A 1 87 ? -15.178 -4.127 16.283 1.00 91.69 87 GLY A O 1
ATOM 713 N N . SER A 1 88 ? -14.124 -2.942 14.698 1.00 87.06 88 SER A N 1
ATOM 714 C CA . SER A 1 88 ? -15.150 -3.050 13.657 1.00 87.06 88 SER A CA 1
ATOM 715 C C . SER A 1 88 ? -14.696 -3.944 12.503 1.00 87.06 88 SER A C 1
ATOM 717 O O . SER A 1 88 ? -13.558 -3.883 12.055 1.00 87.06 88 SER A O 1
ATOM 719 N N . SER A 1 89 ? -15.601 -4.771 11.975 1.00 79.12 89 SER A N 1
ATOM 720 C CA . SER A 1 89 ? -15.351 -5.542 10.746 1.00 79.12 89 SER A CA 1
ATOM 721 C C . SER A 1 89 ? -15.752 -4.803 9.467 1.00 79.12 89 SER A C 1
ATOM 723 O O . SER A 1 89 ? -15.790 -5.432 8.412 1.00 79.12 89 SER A O 1
ATOM 725 N N . LYS A 1 90 ? -16.123 -3.521 9.572 1.00 84.06 90 LYS A N 1
ATOM 726 C CA . LYS A 1 90 ? -16.443 -2.658 8.432 1.00 84.06 90 LYS A CA 1
ATOM 727 C C . LYS A 1 90 ? -15.259 -1.757 8.130 1.00 84.06 90 LYS A C 1
ATOM 729 O O . LYS A 1 90 ? -14.816 -1.043 9.026 1.00 84.06 90 LYS A O 1
ATOM 734 N N . ALA A 1 91 ? -14.790 -1.784 6.891 1.00 82.19 91 ALA A N 1
ATOM 735 C CA . ALA A 1 91 ? -13.747 -0.896 6.406 1.00 82.19 91 ALA A CA 1
ATOM 736 C C . ALA A 1 91 ? -14.290 0.533 6.327 1.00 82.19 91 ALA A C 1
ATOM 738 O O . ALA A 1 91 ? -15.286 0.783 5.650 1.00 82.19 91 ALA A O 1
ATOM 739 N N . SER A 1 92 ? -13.638 1.474 7.009 1.00 84.94 92 SER A N 1
ATOM 740 C CA . SER A 1 92 ? -13.949 2.895 6.883 1.00 84.94 92 SER A CA 1
ATOM 741 C C . SER A 1 92 ? -12.700 3.694 6.549 1.00 84.94 92 SER A C 1
ATOM 743 O O . SER A 1 92 ? -11.647 3.526 7.163 1.00 84.94 92 SER A O 1
ATOM 745 N N . LYS A 1 93 ? -12.835 4.654 5.628 1.00 84.12 93 LYS A N 1
ATOM 746 C CA . LYS A 1 93 ? -11.777 5.631 5.339 1.00 84.12 93 LYS A CA 1
ATOM 747 C C . LYS A 1 93 ? -11.385 6.435 6.587 1.00 84.12 93 LYS A C 1
ATOM 749 O O . LYS A 1 93 ? -10.243 6.860 6.693 1.00 84.12 93 LYS A O 1
ATOM 754 N N . SER A 1 94 ? -12.300 6.620 7.545 1.00 87.00 94 SER A N 1
ATOM 755 C CA . SER A 1 94 ? -12.021 7.326 8.807 1.00 87.00 94 SER A CA 1
ATOM 756 C C . SER A 1 94 ? -11.021 6.607 9.716 1.00 87.00 94 SER A C 1
ATOM 758 O O . SER A 1 94 ? -10.417 7.258 10.577 1.00 87.00 94 SER A O 1
ATOM 760 N N . ASP A 1 95 ? -10.876 5.290 9.539 1.00 88.75 95 ASP A N 1
ATOM 761 C CA . ASP A 1 95 ? -9.967 4.445 10.319 1.00 88.75 95 ASP A CA 1
ATOM 762 C C . ASP A 1 95 ? -8.517 4.619 9.856 1.00 88.75 95 ASP A C 1
ATOM 764 O O . ASP A 1 95 ? -7.590 4.338 10.613 1.00 88.75 95 ASP A O 1
ATOM 768 N N . LEU A 1 96 ? -8.316 5.122 8.634 1.00 93.81 96 LEU A N 1
ATOM 769 C CA . LEU A 1 96 ? -7.015 5.463 8.078 1.00 93.81 96 LEU A CA 1
ATOM 770 C C . LEU A 1 96 ? -6.630 6.884 8.491 1.00 93.81 96 LEU A C 1
ATOM 772 O O . LEU A 1 96 ? -7.364 7.843 8.256 1.00 93.81 96 LEU A O 1
ATOM 776 N N . GLU A 1 97 ? -5.467 7.023 9.115 1.00 94.62 97 GLU A N 1
ATOM 777 C CA . GLU A 1 97 ? -4.916 8.326 9.497 1.00 94.62 97 GLU A CA 1
ATOM 778 C C . GLU A 1 97 ? -3.919 8.842 8.461 1.00 94.62 97 GLU A C 1
ATOM 780 O O . GLU A 1 97 ? -3.959 10.013 8.087 1.00 94.62 97 GLU A O 1
ATOM 785 N N . ALA A 1 98 ? -3.040 7.964 7.982 1.00 95.81 98 ALA A N 1
ATOM 786 C CA . ALA A 1 98 ? -2.030 8.303 6.997 1.00 95.81 98 ALA A CA 1
ATOM 787 C C . ALA A 1 98 ? -1.703 7.096 6.121 1.00 95.81 98 ALA A C 1
ATOM 789 O O . ALA A 1 98 ? -1.722 5.950 6.572 1.00 95.81 98 ALA A O 1
ATOM 790 N N . ILE A 1 99 ? -1.378 7.368 4.864 1.00 96.81 99 ILE A N 1
ATOM 791 C CA . ILE A 1 99 ? -0.854 6.388 3.913 1.00 96.81 99 ILE A CA 1
ATOM 792 C C . ILE A 1 99 ? 0.371 7.025 3.279 1.00 96.81 99 ILE A C 1
ATOM 794 O O . ILE A 1 99 ? 0.388 8.226 3.013 1.00 96.81 99 ILE A O 1
ATOM 798 N N . GLY A 1 100 ? 1.407 6.243 3.046 1.00 96.31 100 GLY A N 1
ATOM 799 C CA . GLY A 1 100 ? 2.579 6.724 2.352 1.00 96.31 100 GLY A CA 1
ATOM 800 C C . GLY A 1 100 ? 3.432 5.582 1.863 1.00 96.31 100 GLY A C 1
ATOM 801 O O . GLY A 1 100 ? 3.285 4.446 2.315 1.00 96.31 100 GLY A O 1
ATOM 802 N N . GLY A 1 101 ? 4.314 5.890 0.932 1.00 95.25 101 GLY A N 1
ATOM 803 C CA . GLY A 1 101 ? 5.233 4.895 0.439 1.00 95.25 101 GLY A CA 1
ATOM 804 C C . GLY A 1 101 ? 6.158 5.396 -0.640 1.00 95.25 101 GLY A C 1
ATOM 805 O O . GLY A 1 101 ? 5.952 6.459 -1.228 1.00 95.25 101 GLY A O 1
ATOM 806 N N . GLU A 1 102 ? 7.185 4.593 -0.868 1.00 95.19 102 GLU A N 1
ATOM 807 C CA . GLU A 1 102 ? 8.233 4.841 -1.850 1.00 95.19 102 GLU A CA 1
ATOM 808 C C . GLU A 1 102 ? 8.117 3.833 -2.978 1.00 95.19 102 GLU A C 1
ATOM 810 O O . GLU A 1 102 ? 7.821 2.659 -2.751 1.00 95.19 102 GLU A O 1
ATOM 815 N N . ILE A 1 103 ? 8.348 4.319 -4.190 1.00 93.62 103 ILE A N 1
ATOM 816 C CA . ILE A 1 103 ? 8.413 3.517 -5.400 1.00 93.62 103 ILE A CA 1
ATOM 817 C C . ILE A 1 103 ? 9.881 3.493 -5.800 1.00 93.62 103 ILE A C 1
ATOM 819 O O . ILE A 1 103 ? 10.473 4.537 -6.090 1.00 93.62 103 ILE A O 1
ATOM 823 N N . GLU A 1 104 ? 10.473 2.308 -5.781 1.00 93.00 104 GLU A N 1
ATOM 824 C CA . GLU A 1 104 ? 11.881 2.088 -6.069 1.00 93.00 104 GLU A CA 1
ATOM 825 C C . GLU A 1 104 ? 12.051 1.264 -7.339 1.00 93.00 104 GLU A C 1
ATOM 827 O O . GLU A 1 104 ? 11.429 0.217 -7.515 1.00 93.00 104 GLU A O 1
ATOM 832 N N . TRP A 1 105 ? 12.960 1.714 -8.195 1.00 90.62 105 TRP A N 1
ATOM 833 C CA . TRP A 1 105 ? 13.381 1.007 -9.394 1.00 90.62 105 TRP A CA 1
ATOM 834 C C . TRP A 1 105 ? 14.908 1.026 -9.468 1.00 90.62 105 TRP A C 1
ATOM 836 O O . TRP A 1 105 ? 15.536 2.059 -9.224 1.00 90.62 105 TRP A O 1
ATOM 846 N N . ALA A 1 106 ? 15.520 -0.131 -9.739 1.00 87.00 106 ALA A N 1
ATOM 847 C CA . ALA A 1 106 ? 16.978 -0.304 -9.757 1.00 87.00 106 ALA A CA 1
ATOM 848 C C . ALA A 1 106 ? 17.693 0.255 -8.499 1.00 87.00 106 ALA A C 1
ATOM 850 O O . ALA A 1 106 ? 18.756 0.873 -8.586 1.00 87.00 106 ALA A O 1
ATOM 851 N N . GLY A 1 107 ? 17.079 0.085 -7.320 1.00 86.19 107 GLY A N 1
ATOM 852 C CA . GLY A 1 107 ? 17.610 0.562 -6.036 1.00 86.19 107 GLY A CA 1
ATOM 853 C C . GLY A 1 107 ? 17.555 2.081 -5.832 1.00 86.19 107 GLY A C 1
ATOM 854 O O . GLY A 1 107 ? 18.161 2.592 -4.892 1.00 86.19 107 GLY A O 1
ATOM 855 N N . LYS A 1 108 ? 16.856 2.823 -6.701 1.00 88.31 108 LYS A N 1
ATOM 856 C CA . LYS A 1 108 ? 16.657 4.271 -6.582 1.00 88.31 108 LYS A CA 1
ATOM 857 C C . LYS A 1 108 ? 15.181 4.584 -6.399 1.00 88.31 108 LYS A C 1
ATOM 859 O O . LYS A 1 108 ? 14.337 4.029 -7.096 1.00 88.31 108 LYS A O 1
ATOM 864 N N . MET A 1 109 ? 14.877 5.523 -5.507 1.00 88.56 109 MET A N 1
ATOM 865 C CA . MET A 1 109 ? 13.528 6.070 -5.384 1.00 88.56 109 MET A CA 1
ATOM 866 C C . MET A 1 109 ? 13.190 6.853 -6.657 1.00 88.56 109 MET A C 1
ATOM 868 O O . MET A 1 109 ? 13.844 7.850 -6.969 1.00 88.56 109 MET A O 1
ATOM 872 N N . VAL A 1 110 ? 12.178 6.392 -7.384 1.00 88.06 110 VAL A N 1
ATOM 873 C CA . VAL A 1 110 ? 11.675 7.016 -8.617 1.00 88.06 110 VAL A CA 1
ATOM 874 C C . VAL A 1 110 ? 10.346 7.734 -8.408 1.00 88.06 110 VAL A C 1
ATOM 876 O O . VAL A 1 110 ? 9.961 8.561 -9.225 1.00 88.06 110 VAL A O 1
ATOM 879 N N . GLY A 1 111 ? 9.666 7.469 -7.294 1.00 89.75 111 GLY A N 1
ATOM 880 C CA . GLY A 1 111 ? 8.422 8.136 -6.943 1.00 89.75 111 GLY A CA 1
ATOM 881 C C . GLY A 1 111 ? 8.020 7.886 -5.499 1.00 89.75 111 GLY A C 1
ATOM 882 O O . GLY A 1 111 ? 8.652 7.119 -4.771 1.00 89.75 111 GLY A O 1
ATOM 883 N N . PHE A 1 112 ? 6.949 8.549 -5.082 1.00 93.75 112 PHE A N 1
ATOM 884 C CA . PHE A 1 112 ? 6.338 8.353 -3.776 1.00 93.75 112 PHE A CA 1
ATOM 885 C C . PHE A 1 112 ? 4.848 8.684 -3.832 1.00 93.75 112 PHE A C 1
ATOM 887 O O . PHE A 1 112 ? 4.382 9.392 -4.724 1.00 93.75 112 PHE A O 1
ATOM 894 N N . PHE A 1 113 ? 4.107 8.227 -2.831 1.00 94.38 113 PHE A N 1
ATOM 895 C CA . PHE A 1 113 ? 2.728 8.643 -2.593 1.00 94.38 113 PHE A CA 1
ATOM 896 C C . PHE A 1 113 ? 2.544 9.001 -1.122 1.00 94.38 113 PHE A C 1
ATOM 898 O O . PHE A 1 113 ? 3.253 8.503 -0.249 1.00 94.38 113 PHE A O 1
ATOM 905 N N . THR A 1 114 ? 1.600 9.896 -0.837 1.00 95.94 114 THR A N 1
ATOM 906 C CA . THR A 1 114 ? 1.264 10.281 0.536 1.00 95.94 114 THR A CA 1
ATOM 907 C C . THR A 1 114 ? -0.195 10.703 0.652 1.00 95.94 114 THR A C 1
ATOM 909 O O . THR A 1 114 ? -0.764 11.294 -0.264 1.00 95.94 114 THR A O 1
ATOM 912 N N . HIS A 1 115 ? -0.799 10.424 1.799 1.00 94.38 115 HIS A N 1
ATOM 913 C CA . HIS A 1 115 ? -2.131 10.861 2.192 1.00 94.38 115 HIS A CA 1
ATOM 914 C C . HIS A 1 115 ? -2.155 11.115 3.703 1.00 94.38 115 HIS A C 1
ATOM 916 O O . HIS A 1 115 ? -1.535 10.374 4.464 1.00 94.38 115 HIS A O 1
ATOM 922 N N . GLY A 1 116 ? -2.870 12.153 4.143 1.00 92.88 116 GLY A N 1
ATOM 923 C CA . GLY A 1 116 ? -3.024 12.516 5.561 1.00 92.88 116 GLY A CA 1
ATOM 924 C C . GLY A 1 116 ? -1.803 13.189 6.206 1.00 92.88 116 GLY A C 1
ATOM 925 O O . GLY A 1 116 ? -1.958 13.923 7.176 1.00 92.88 116 GLY A O 1
ATOM 926 N N . GLN A 1 117 ? -0.603 13.000 5.652 1.00 93.94 117 GLN A N 1
ATOM 927 C CA . GLN A 1 117 ? 0.660 13.567 6.137 1.00 93.94 117 GLN A CA 1
ATOM 928 C C . GLN A 1 117 ? 1.531 14.081 4.976 1.00 93.94 117 GLN A C 1
ATOM 930 O O . GLN A 1 117 ? 1.299 13.754 3.807 1.00 93.94 117 GLN A O 1
ATOM 935 N N . LYS A 1 118 ? 2.549 14.894 5.293 1.00 93.88 118 LYS A N 1
ATOM 936 C CA . LYS A 1 118 ? 3.526 15.395 4.306 1.00 93.88 118 LYS A CA 1
ATOM 937 C C . LYS A 1 118 ? 4.425 14.267 3.797 1.00 93.88 118 LYS A C 1
ATOM 939 O O . LYS A 1 118 ? 4.761 13.367 4.557 1.00 93.88 118 LYS A O 1
ATOM 944 N N . ALA A 1 119 ? 4.839 14.332 2.533 1.00 94.81 119 ALA A N 1
ATOM 945 C CA . ALA A 1 119 ? 5.723 13.331 1.932 1.00 94.81 119 ALA A CA 1
ATOM 946 C C . ALA A 1 119 ? 6.983 13.079 2.784 1.00 94.81 119 ALA A C 1
ATOM 948 O O . ALA A 1 119 ? 7.546 14.015 3.349 1.00 94.81 119 ALA A O 1
ATOM 949 N N . GLY A 1 120 ? 7.408 11.816 2.875 1.00 94.38 120 GLY A N 1
ATOM 950 C CA . GLY A 1 120 ? 8.572 11.396 3.660 1.00 94.38 120 GLY A CA 1
ATOM 951 C C . GLY A 1 120 ? 8.284 11.071 5.129 1.00 94.38 120 GLY A C 1
ATOM 952 O O . GLY A 1 120 ? 9.149 10.494 5.784 1.00 94.38 120 GLY A O 1
ATOM 953 N N . TRP A 1 121 ? 7.072 11.343 5.636 1.00 95.19 121 TRP A N 1
ATOM 954 C CA . TRP A 1 121 ? 6.689 11.093 7.038 1.00 95.19 121 TRP A CA 1
ATOM 955 C C . TRP A 1 121 ? 6.977 9.661 7.514 1.00 95.19 121 TRP A C 1
ATOM 957 O O . TRP A 1 121 ? 7.247 9.422 8.689 1.00 95.19 121 TRP A O 1
ATOM 967 N N . TRP A 1 122 ? 6.914 8.687 6.604 1.00 94.56 122 TRP A N 1
ATOM 968 C CA . TRP A 1 122 ? 7.092 7.271 6.914 1.00 94.56 122 TRP A CA 1
ATOM 969 C C . TRP A 1 122 ? 8.514 6.917 7.365 1.00 94.56 122 TRP A C 1
ATOM 971 O O . TRP A 1 122 ? 8.675 5.914 8.071 1.00 94.56 122 TRP A O 1
ATOM 981 N N . ARG A 1 123 ? 9.508 7.753 7.023 1.00 92.81 123 ARG A N 1
ATOM 982 C CA . ARG A 1 123 ? 10.917 7.629 7.434 1.00 92.81 123 ARG A CA 1
ATOM 983 C C . ARG A 1 123 ? 11.150 8.016 8.894 1.00 92.81 123 ARG A C 1
ATOM 985 O O . ARG A 1 123 ? 12.184 7.674 9.459 1.00 92.81 123 ARG A O 1
ATOM 992 N N . GLU A 1 124 ? 10.190 8.698 9.510 1.00 90.38 124 GLU A N 1
ATOM 993 C CA . GLU A 1 124 ? 10.301 9.214 10.869 1.00 90.38 124 GLU A CA 1
ATOM 994 C C . GLU A 1 124 ? 9.435 8.418 11.858 1.00 90.38 124 GLU A C 1
ATOM 996 O O . GLU A 1 124 ? 8.496 7.683 11.504 1.00 90.38 124 GLU A O 1
ATOM 1001 N N . ALA A 1 125 ? 9.769 8.558 13.140 1.00 89.44 125 ALA A N 1
ATOM 1002 C CA . ALA A 1 125 ? 8.908 8.117 14.224 1.00 89.44 125 ALA A CA 1
ATOM 1003 C C . ALA A 1 125 ? 7.796 9.156 14.428 1.00 89.44 125 ALA A C 1
ATOM 1005 O O . ALA A 1 125 ? 8.063 10.313 14.748 1.00 89.44 125 ALA A O 1
ATOM 1006 N N . LEU A 1 126 ? 6.542 8.741 14.259 1.00 89.62 126 LEU A N 1
ATOM 1007 C CA . LEU A 1 126 ? 5.392 9.610 14.487 1.00 89.62 126 LEU A CA 1
ATOM 1008 C C . LEU A 1 126 ? 4.986 9.585 15.966 1.00 89.62 126 LEU A C 1
ATOM 1010 O O . LEU A 1 126 ? 4.855 8.523 16.578 1.00 89.62 126 LEU A O 1
ATOM 1014 N N . LYS A 1 127 ? 4.738 10.763 16.545 1.00 89.19 127 LYS A N 1
ATOM 1015 C CA . LYS A 1 127 ? 4.267 10.883 17.931 1.00 89.19 127 LYS A CA 1
ATOM 1016 C C . LYS A 1 127 ? 2.901 10.207 18.089 1.00 89.19 127 LYS A C 1
ATOM 1018 O O . LYS A 1 127 ? 1.966 10.537 17.371 1.00 89.19 127 LYS A O 1
ATOM 1023 N N . GLY A 1 128 ? 2.778 9.305 19.065 1.00 89.00 128 GLY A N 1
ATOM 1024 C CA . GLY A 1 128 ? 1.521 8.598 19.350 1.00 89.00 128 GLY A CA 1
ATOM 1025 C C . GLY A 1 128 ? 1.195 7.453 18.385 1.00 89.00 128 GLY A C 1
ATOM 1026 O O . GLY A 1 128 ? 0.118 6.868 18.492 1.00 89.00 128 GLY A O 1
ATOM 1027 N N . VAL A 1 129 ? 2.117 7.110 17.479 1.00 95.19 129 VAL A N 1
ATOM 1028 C CA . VAL A 1 129 ? 1.960 6.001 16.535 1.00 95.19 129 VAL A CA 1
ATOM 1029 C C . VAL A 1 129 ? 2.958 4.895 16.864 1.00 95.19 129 VAL A C 1
ATOM 1031 O O . VAL A 1 129 ? 4.169 5.108 16.898 1.00 95.19 129 VAL A O 1
ATOM 1034 N N . GLU A 1 130 ? 2.447 3.691 17.075 1.00 96.00 130 GLU A N 1
ATOM 1035 C CA . GLU A 1 130 ? 3.226 2.488 17.338 1.00 96.00 130 GLU A CA 1
ATOM 1036 C C . GLU A 1 130 ? 3.517 1.768 16.014 1.00 96.00 130 GLU A C 1
ATOM 1038 O O . GLU A 1 130 ? 2.604 1.308 15.325 1.00 96.00 130 GLU A O 1
ATOM 1043 N N . ALA A 1 131 ? 4.790 1.662 15.629 1.00 95.19 131 ALA A N 1
ATOM 1044 C CA . ALA A 1 131 ? 5.180 0.814 14.506 1.00 95.19 131 ALA A CA 1
ATOM 1045 C C . ALA A 1 131 ? 5.076 -0.661 14.917 1.00 95.19 131 ALA A C 1
ATOM 1047 O O . ALA A 1 131 ? 5.609 -1.052 15.954 1.00 95.19 131 ALA A O 1
ATOM 1048 N N . THR A 1 132 ? 4.390 -1.485 14.123 1.00 95.12 132 THR A N 1
ATOM 1049 C CA . THR A 1 132 ? 4.119 -2.875 14.508 1.00 95.12 132 THR A CA 1
ATOM 1050 C C . THR A 1 132 ? 4.086 -3.835 13.322 1.00 95.12 132 THR A C 1
ATOM 1052 O O . THR A 1 132 ? 3.589 -3.508 12.247 1.00 95.12 132 THR A O 1
ATOM 1055 N N . SER A 1 133 ? 4.573 -5.058 13.544 1.00 93.62 133 SER A N 1
ATOM 1056 C CA . SER A 1 133 ? 4.445 -6.207 12.633 1.00 93.62 133 SER A CA 1
ATOM 1057 C C . SER A 1 133 ? 3.313 -7.162 13.035 1.00 93.62 133 SER A C 1
ATOM 1059 O O . SER A 1 133 ? 3.062 -8.162 12.365 1.00 93.62 133 SER A O 1
ATOM 1061 N N . LYS A 1 134 ? 2.598 -6.861 14.127 1.00 94.06 134 LYS A N 1
ATOM 1062 C CA . LYS A 1 134 ? 1.516 -7.695 14.677 1.00 94.06 134 LYS A CA 1
ATOM 1063 C C . LYS A 1 134 ? 0.329 -7.859 13.725 1.00 94.06 134 LYS A C 1
ATOM 1065 O O . LYS A 1 134 ? -0.432 -8.824 13.841 1.00 94.06 134 LYS A O 1
ATOM 1070 N N . PHE A 1 135 ? 0.133 -6.891 12.836 1.00 95.19 135 PHE A N 1
ATOM 1071 C CA . PHE A 1 135 ? -0.979 -6.831 11.901 1.00 95.19 135 PHE A CA 1
ATOM 1072 C C . PHE A 1 135 ? -0.431 -6.921 10.476 1.00 95.19 135 PHE A C 1
ATOM 1074 O O . PHE A 1 135 ? 0.364 -6.067 10.096 1.00 95.19 135 PHE A O 1
ATOM 1081 N N . PRO A 1 136 ? -0.814 -7.931 9.680 1.00 94.50 136 PRO A N 1
ATOM 1082 C CA . PRO A 1 136 ? -0.287 -8.062 8.331 1.00 94.50 136 PRO A CA 1
ATOM 1083 C C . PRO A 1 136 ? -1.006 -7.114 7.366 1.00 94.50 136 PRO A C 1
ATOM 1085 O O . PRO A 1 136 ? -2.240 -7.095 7.318 1.00 94.50 136 PRO A O 1
ATOM 1088 N N . LEU A 1 137 ? -0.227 -6.400 6.551 1.00 96.50 137 LEU A N 1
ATOM 1089 C CA . LEU A 1 137 ? -0.681 -5.932 5.243 1.00 96.50 137 LEU A CA 1
ATOM 1090 C C . LEU A 1 137 ? -0.537 -7.074 4.235 1.00 96.50 137 LEU A C 1
ATOM 1092 O O . LEU A 1 137 ? 0.460 -7.806 4.216 1.00 96.50 137 LEU A O 1
ATOM 1096 N N . LEU A 1 138 ? -1.534 -7.218 3.377 1.00 96.94 138 LEU A N 1
ATOM 1097 C CA . LEU A 1 138 ? -1.607 -8.252 2.355 1.00 96.94 138 LEU A CA 1
ATOM 1098 C C . LEU A 1 138 ? -1.438 -7.613 0.980 1.00 96.94 138 LEU A C 1
ATOM 1100 O O . LEU A 1 138 ? -1.932 -6.517 0.753 1.00 96.94 138 LEU A O 1
ATOM 1104 N N . ASP A 1 139 ? -0.712 -8.269 0.083 1.00 95.75 139 ASP A N 1
ATOM 1105 C CA . ASP A 1 139 ? -0.740 -7.908 -1.338 1.00 95.75 139 ASP A CA 1
ATOM 1106 C C . ASP A 1 139 ? -1.926 -8.615 -2.008 1.00 95.75 139 ASP A C 1
ATOM 1108 O O . ASP A 1 139 ? -2.541 -9.509 -1.417 1.00 95.75 139 ASP A O 1
ATOM 1112 N N . LYS A 1 140 ? -2.262 -8.211 -3.235 1.00 93.25 140 LYS A N 1
ATOM 1113 C CA . LYS A 1 140 ? -3.443 -8.701 -3.955 1.00 93.25 140 LYS A CA 1
ATOM 1114 C C . LYS A 1 140 ? -3.500 -10.229 -4.064 1.00 93.25 140 LYS A C 1
ATOM 1116 O O . LYS A 1 140 ? -4.588 -10.798 -3.950 1.00 93.25 140 LYS A O 1
ATOM 1121 N N . THR A 1 141 ? -2.353 -10.896 -4.214 1.00 93.50 141 THR A N 1
ATOM 1122 C CA . THR A 1 141 ? -2.270 -12.363 -4.362 1.00 93.50 141 THR A CA 1
ATOM 1123 C C . THR A 1 141 ? -2.681 -13.109 -3.093 1.00 93.50 141 THR A C 1
ATOM 1125 O O . THR A 1 141 ? -3.117 -14.255 -3.146 1.00 93.50 141 THR A O 1
ATOM 1128 N N . GLN A 1 142 ? -2.612 -12.438 -1.942 1.00 94.50 142 GLN A N 1
ATOM 1129 C CA . GLN A 1 142 ? -2.980 -12.974 -0.633 1.00 94.50 142 GLN A CA 1
ATOM 1130 C C . GLN A 1 142 ? -4.452 -12.706 -0.275 1.00 94.50 142 GLN A C 1
ATOM 1132 O O . GLN A 1 142 ? -4.854 -12.871 0.880 1.00 94.50 142 GLN A O 1
ATOM 1137 N N . THR A 1 143 ? -5.259 -12.256 -1.239 1.00 93.62 143 THR A N 1
ATOM 1138 C CA . THR A 1 143 ? -6.671 -11.912 -1.041 1.00 93.62 143 THR A CA 1
ATOM 1139 C C . THR A 1 143 ? -7.591 -12.793 -1.888 1.00 93.62 143 THR A C 1
ATOM 1141 O O . THR A 1 143 ? -7.170 -13.319 -2.918 1.00 93.62 143 THR A O 1
ATOM 1144 N N . PRO A 1 144 ? -8.888 -12.894 -1.540 1.00 91.75 144 PRO A N 1
ATOM 1145 C CA . PRO A 1 144 ? -9.889 -13.499 -2.420 1.00 91.75 144 PRO A CA 1
ATOM 1146 C C . PRO A 1 144 ? -10.033 -12.797 -3.782 1.00 91.75 144 PRO A C 1
ATOM 1148 O O . PRO A 1 144 ? -10.642 -13.353 -4.690 1.00 91.75 144 PRO A O 1
ATOM 1151 N N . PHE A 1 145 ? -9.486 -11.585 -3.934 1.00 90.12 145 PHE A N 1
ATOM 1152 C CA . PHE A 1 145 ? -9.526 -10.792 -5.163 1.00 90.12 145 PHE A CA 1
ATOM 1153 C C . PHE A 1 145 ? -8.336 -11.069 -6.088 1.00 90.12 145 PHE A C 1
ATOM 1155 O O . PHE A 1 145 ? -8.194 -10.396 -7.109 1.00 90.12 145 PHE A O 1
ATOM 1162 N N . ALA A 1 146 ? -7.472 -12.039 -5.763 1.00 88.69 146 ALA A N 1
ATOM 1163 C CA . ALA A 1 146 ? -6.288 -12.372 -6.554 1.00 88.69 146 ALA A C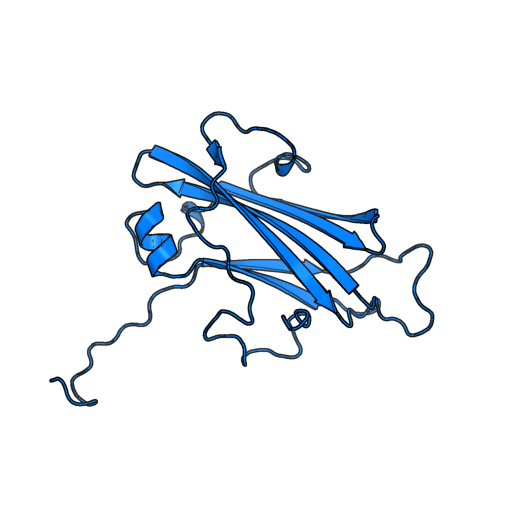A 1
ATOM 1164 C C . ALA A 1 146 ? -6.609 -12.553 -8.050 1.00 88.69 146 ALA A C 1
ATOM 1166 O O . ALA A 1 146 ? -5.910 -11.989 -8.885 1.00 88.69 146 ALA A O 1
ATOM 1167 N N . ALA A 1 147 ? -7.722 -13.220 -8.371 1.00 84.94 147 ALA A N 1
ATOM 1168 C CA . ALA A 1 147 ? -8.155 -13.481 -9.746 1.00 84.94 147 ALA A CA 1
ATOM 1169 C C . ALA A 1 147 ? -8.935 -12.331 -10.421 1.00 84.94 147 ALA A C 1
ATOM 1171 O O . ALA A 1 147 ? -9.212 -12.402 -11.614 1.00 84.94 147 ALA A O 1
ATOM 1172 N N . LEU A 1 148 ? -9.338 -11.289 -9.687 1.00 84.19 148 LEU A N 1
ATOM 1173 C CA . LEU A 1 148 ? -10.152 -10.199 -10.239 1.00 84.19 148 LEU A CA 1
ATOM 1174 C C . LEU A 1 148 ? -9.279 -9.115 -10.881 1.00 84.19 148 LEU A C 1
ATOM 1176 O O . LEU A 1 148 ? -8.216 -8.811 -10.353 1.00 84.19 148 LEU A O 1
ATOM 1180 N N . TRP A 1 149 ? -9.750 -8.483 -11.961 1.00 73.88 149 TRP A N 1
ATOM 1181 C CA . TRP A 1 149 ? -9.109 -7.304 -12.575 1.00 73.88 149 TRP A CA 1
ATOM 1182 C C . TRP A 1 149 ? -7.617 -7.493 -12.901 1.00 73.88 149 TRP A C 1
ATOM 1184 O O . TRP A 1 149 ? -6.793 -6.647 -12.559 1.00 73.88 149 TRP A O 1
ATOM 1194 N N . TYR A 1 150 ? -7.281 -8.621 -13.532 1.00 67.19 150 TYR A N 1
ATOM 1195 C CA . TYR A 1 150 ? -5.899 -9.040 -13.779 1.00 67.19 150 TYR A CA 1
ATOM 1196 C C . TYR A 1 150 ? -5.090 -8.027 -14.613 1.00 67.19 150 TYR A C 1
ATOM 1198 O O . TYR A 1 150 ? -3.955 -7.770 -14.249 1.00 67.19 150 TYR A O 1
ATOM 1206 N N . ASP A 1 151 ? -5.695 -7.367 -15.610 1.00 78.12 151 ASP A N 1
ATOM 1207 C CA . ASP A 1 151 ? -5.000 -6.377 -16.461 1.00 78.12 151 ASP A CA 1
ATOM 1208 C C . ASP A 1 151 ? -4.863 -4.977 -15.833 1.00 78.12 151 ASP A C 1
ATOM 1210 O O . ASP A 1 151 ? -4.096 -4.146 -16.304 1.00 78.12 151 ASP A O 1
ATOM 1214 N N . ARG A 1 152 ? -5.631 -4.667 -14.778 1.00 87.06 152 ARG A N 1
ATOM 1215 C CA . ARG A 1 152 ? -5.614 -3.327 -14.156 1.00 87.06 152 ARG A CA 1
ATOM 1216 C C . ARG A 1 152 ? -4.515 -3.193 -13.107 1.00 87.06 152 ARG A C 1
ATOM 1218 O O . ARG A 1 152 ? -3.980 -2.101 -12.899 1.00 87.06 152 ARG A O 1
ATOM 1225 N N . TYR A 1 153 ? -4.265 -4.278 -12.378 1.00 91.81 153 TYR A N 1
ATOM 1226 C CA . TYR A 1 153 ? -3.292 -4.294 -11.298 1.00 91.81 153 TYR A CA 1
ATOM 1227 C C . TYR A 1 153 ? -1.970 -4.850 -11.795 1.00 91.81 153 TYR A C 1
ATOM 1229 O O . TYR A 1 153 ? -1.940 -5.862 -12.482 1.00 91.81 153 TYR A O 1
ATOM 1237 N N . ALA A 1 154 ? -0.884 -4.221 -11.367 1.00 92.81 154 ALA A N 1
ATOM 1238 C CA . ALA A 1 154 ? 0.452 -4.713 -11.634 1.00 92.81 154 ALA A CA 1
ATOM 1239 C C . ALA A 1 154 ? 0.648 -6.139 -11.093 1.00 92.81 154 ALA A C 1
ATOM 1241 O O . ALA A 1 154 ? 0.189 -6.482 -9.994 1.00 92.81 154 ALA A O 1
ATOM 1242 N N . GLU A 1 155 ? 1.389 -6.944 -11.848 1.00 93.06 155 GLU A N 1
ATOM 1243 C CA . GLU A 1 155 ? 1.750 -8.301 -11.460 1.00 93.06 155 GLU A CA 1
ATOM 1244 C C . GLU A 1 155 ? 2.643 -8.273 -10.221 1.00 93.06 155 GLU A C 1
ATOM 1246 O O . GLU A 1 155 ? 3.663 -7.588 -10.189 1.00 93.06 155 GLU A O 1
ATOM 1251 N N . VAL A 1 156 ? 2.271 -9.023 -9.184 1.00 94.62 156 VAL A N 1
ATOM 1252 C CA . VAL A 1 156 ? 3.112 -9.199 -7.995 1.00 94.62 156 VAL A CA 1
ATOM 1253 C C . VAL A 1 156 ? 4.094 -10.327 -8.269 1.00 94.62 156 VAL A C 1
ATOM 1255 O O . VAL A 1 156 ? 3.682 -11.409 -8.689 1.00 94.62 156 VAL A O 1
ATOM 1258 N N . GLN A 1 157 ? 5.374 -10.103 -7.973 1.00 94.75 157 GLN A N 1
ATOM 1259 C CA . GLN A 1 157 ? 6.395 -11.136 -8.096 1.00 94.75 157 GLN A CA 1
ATOM 1260 C C . GLN A 1 157 ? 5.991 -12.382 -7.281 1.00 94.75 157 GLN A C 1
ATOM 1262 O O . GLN A 1 157 ? 5.768 -12.268 -6.067 1.00 94.75 157 GLN A O 1
ATOM 1267 N N . PRO A 1 158 ? 5.905 -13.570 -7.908 1.00 87.94 158 PRO A N 1
ATOM 1268 C CA . PRO A 1 158 ? 5.614 -14.804 -7.194 1.00 87.94 158 PRO A CA 1
ATOM 1269 C C . PRO A 1 158 ? 6.649 -15.065 -6.099 1.00 87.94 158 PRO A C 1
ATOM 1271 O O . PRO A 1 158 ? 7.851 -14.879 -6.295 1.00 87.94 158 PRO A O 1
ATOM 1274 N N . LYS A 1 159 ? 6.183 -15.509 -4.931 1.00 81.44 159 LYS A N 1
ATOM 1275 C CA . LYS A 1 159 ? 7.069 -15.983 -3.865 1.00 81.44 159 LYS A CA 1
ATOM 1276 C C . LYS A 1 159 ? 7.388 -17.447 -4.146 1.00 81.44 159 LYS A C 1
ATOM 1278 O O . LYS A 1 159 ? 6.468 -18.263 -4.139 1.00 81.44 159 LYS A O 1
ATOM 1283 N N . ASN A 1 160 ? 8.658 -17.731 -4.426 1.00 53.84 160 ASN A N 1
ATOM 1284 C CA . ASN A 1 160 ? 9.189 -19.093 -4.514 1.00 53.84 160 ASN A CA 1
ATOM 1285 C C . ASN A 1 160 ? 9.177 -19.785 -3.148 1.00 53.84 160 ASN A C 1
ATOM 1287 O O . ASN A 1 160 ? 9.357 -19.075 -2.130 1.00 53.84 160 ASN A O 1
#

Foldseek 3Di:
DDDPVPDPDDDFDKAKDKDKDAQDPDPDADPVQWQQKKKKKKWWWFQFPVRFIEIEIDIFIFGGHGNPDIAMWMKIFQLVLNCRGHVGSHDDPVRTQKIKIFIDGPNDGRDMDIDNDDHPCSVDDDPRYHYDPPGDIGTCCRDPCVVPPVVRHTHTDDDD

Sequence (160 aa):
IQDGNAKSFKPKDWLEVEVKLQPDRLRNEPKDGYLDQVNVNWHVVVKGQDRKNYKISKSVTYVNIPVDEPVYVSVYISPNTLKRITGSSKASKSDLEAIGGEIEWAGKMVGFFTHGQKAGWWREALKGVEATSKFPLLDKTQTPFAALWYDRYAEVQPKN

pLDDT: mean 88.96, std 9.71, range [53.84, 98.0]

Radius of gyration: 17.53 Å; chains: 1; bounding box: 48×43×47 Å

Secondary structure (DSSP, 8-state):
---GGG----PPPPEEEEEEE-----TT--TTSEEEEEEEEEEEEEE-TTS-EEEEEEEEEEEEEESSS-EEEEEEE-HHHHHHHHS-SS--GGGEEEEEEEEEETTEEEEEEEESS-TTGGGSPPTTEEE-SSS--EEGGGSTTTTSSTTTBPEEPP--